Protein AF-A0A7W7W3H2-F1 (afdb_monomer)

Organism: NCBI:txid1783352

Nearest PDB structures (foldseek):
  5idq-assembly1_B  TM=6.847E-01  e=2.088E-02  Burkholderia vietnamiensis G4
  5u1p-assembly1_A-2  TM=6.743E-01  e=1.950E-02  Burkholderia multivorans ATCC 17616
  6jiz-assembly1_A  TM=8.500E-01  e=4.435E-02  Stackebrandtia nassauensis DSM 44728
  5idq-assembly1_A  TM=6.840E-01  e=4.142E-02  Burkholderia vietnamiensis G4
  2frd-assembly1_B  TM=7.208E-01  e=1.744E-01  Rhodospirillum rubrum

Sequence (92 aa):
MRVFVAGATGPLGGPLIPGLVAAGPKVTATTRAPGGGARSREAGAEPPRRISARFARRAVDQIANTRGAANEKAGEPRYAGWREGFRARGRG

Solvent-accessible surface area (backbone atoms only — not comparable to full-atom values): 5539 Å² total; per-residue (Å²): 105,80,46,79,42,77,41,28,76,37,95,64,30,45,73,45,42,45,56,45,40,74,73,63,35,50,38,33,29,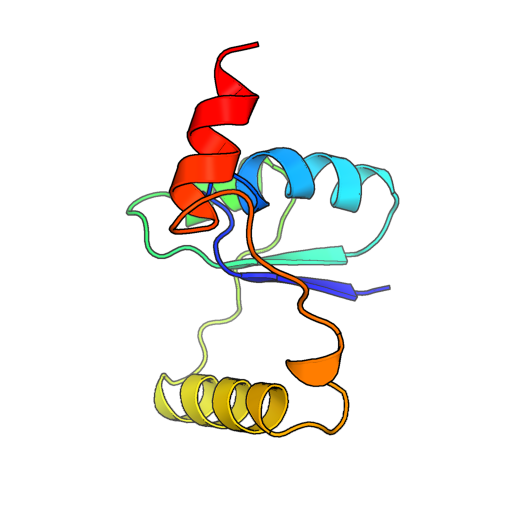36,56,88,55,87,68,32,57,58,58,32,41,76,45,63,23,42,60,62,77,92,68,57,68,70,59,54,50,53,52,50,54,51,59,68,69,40,94,79,75,56,66,88,74,60,70,89,69,94,41,103,38,72,70,54,46,52,55,66,58,70,75,109

InterPro domains:
  IPR036291 NAD(P)-binding domain superfamily [SSF51735] (1-47)

Foldseek 3Di:
DAEEAEACVDLPNVVVLLVCVVVPHAYEYEHPDVCVCVSCVVSVHHHDDDDDPVVVVVVVVCVCPDPPVDCVPVDDDPDPDPNVVSVVVVVD

Mean predicted aligned error: 8.36 Å

pLDDT: mean 81.35, std 10.76, range [41.97, 94.88]

Structure (mmCIF, N/CA/C/O backbone):
data_AF-A0A7W7W3H2-F1
#
_entry.id   AF-A0A7W7W3H2-F1
#
loop_
_atom_site.group_PDB
_atom_site.id
_atom_site.type_symbol
_atom_site.label_atom_id
_atom_site.label_alt_id
_atom_site.label_comp_id
_atom_site.label_asym_id
_atom_site.label_entity_id
_atom_site.label_seq_id
_atom_site.pdbx_PDB_ins_code
_atom_site.Cartn_x
_atom_site.Cartn_y
_atom_site.Cartn_z
_atom_site.occupancy
_atom_site.B_iso_or_equiv
_atom_site.auth_seq_id
_atom_site.auth_comp_id
_atom_site.auth_asym_id
_atom_site.auth_atom_id
_atom_site.pdbx_PDB_model_num
ATOM 1 N N . MET A 1 1 ? -11.599 5.050 10.833 1.00 86.12 1 MET A N 1
ATOM 2 C CA . MET A 1 1 ? -11.297 3.891 9.949 1.00 86.12 1 MET A CA 1
ATOM 3 C C . MET A 1 1 ? -9.782 3.773 9.745 1.00 86.12 1 MET A C 1
ATOM 5 O O . MET A 1 1 ? -9.107 4.784 9.904 1.00 86.12 1 MET A O 1
ATOM 9 N N . ARG A 1 2 ? -9.225 2.584 9.452 1.00 85.50 2 ARG A N 1
ATOM 10 C CA . ARG A 1 2 ? -7.771 2.386 9.232 1.00 85.50 2 ARG A CA 1
ATOM 11 C C . ARG A 1 2 ? -7.518 1.851 7.825 1.00 85.50 2 ARG A C 1
ATOM 13 O O . ARG A 1 2 ? -8.192 0.910 7.422 1.00 85.50 2 ARG A O 1
ATOM 20 N N . VAL A 1 3 ? -6.552 2.425 7.112 1.00 88.38 3 VAL A N 1
ATOM 21 C CA . VAL A 1 3 ? -6.184 2.023 5.746 1.00 88.38 3 VAL A CA 1
ATOM 2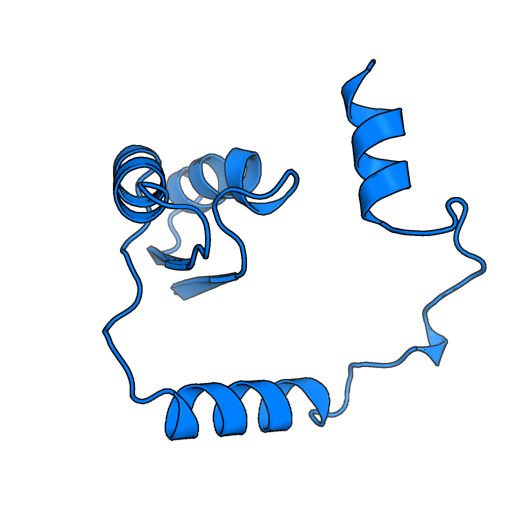2 C C . VAL A 1 3 ? -4.701 1.678 5.701 1.00 88.38 3 VAL A C 1
ATOM 24 O O . VAL A 1 3 ? -3.867 2.415 6.224 1.00 88.38 3 VAL A O 1
ATOM 27 N N . PHE A 1 4 ? -4.374 0.550 5.075 1.00 87.31 4 PHE A N 1
ATOM 28 C CA . PHE A 1 4 ? -2.999 0.125 4.841 1.00 87.31 4 PHE A CA 1
ATOM 29 C C . PHE A 1 4 ? -2.650 0.278 3.360 1.00 87.31 4 PHE A C 1
ATOM 31 O O . PHE A 1 4 ? -3.301 -0.317 2.505 1.00 87.31 4 PHE A O 1
ATOM 38 N N . VAL A 1 5 ? -1.613 1.056 3.055 1.00 88.56 5 VAL A N 1
ATOM 39 C CA . VAL A 1 5 ?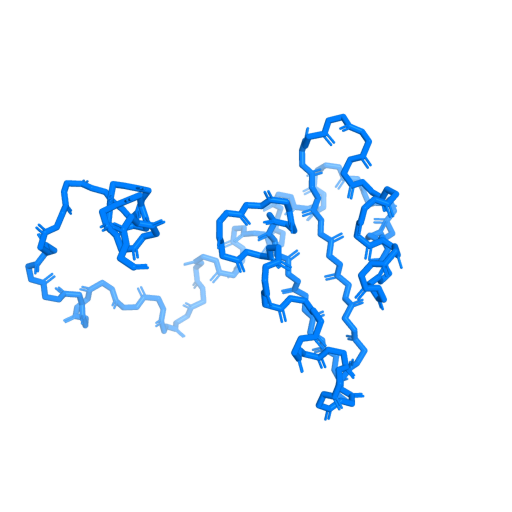 -1.133 1.299 1.690 1.00 88.56 5 VAL A CA 1
ATOM 40 C C . VAL A 1 5 ? 0.184 0.558 1.480 1.00 88.56 5 VAL A C 1
ATOM 42 O O . VAL A 1 5 ? 1.214 0.887 2.074 1.00 88.56 5 VAL A O 1
ATOM 45 N N . ALA A 1 6 ? 0.179 -0.446 0.608 1.00 87.56 6 ALA A N 1
ATOM 46 C CA . ALA A 1 6 ? 1.402 -1.102 0.164 1.00 87.56 6 ALA A CA 1
ATOM 47 C C . ALA A 1 6 ? 2.016 -0.339 -1.021 1.00 87.56 6 ALA A C 1
ATOM 49 O O . ALA A 1 6 ? 1.330 -0.044 -1.995 1.00 87.56 6 ALA A O 1
ATOM 50 N N . GLY A 1 7 ? 3.316 -0.035 -0.961 1.00 85.44 7 GLY A N 1
ATOM 51 C CA . GLY A 1 7 ? 3.995 0.685 -2.045 1.00 85.44 7 GLY A CA 1
ATOM 52 C C . GLY A 1 7 ? 3.715 2.192 -2.051 1.00 85.44 7 GLY A C 1
ATOM 53 O O . GLY A 1 7 ? 3.415 2.764 -3.096 1.00 85.44 7 GLY A O 1
ATOM 54 N N . ALA A 1 8 ? 3.869 2.828 -0.892 1.00 89.62 8 ALA A N 1
ATOM 55 C CA . ALA A 1 8 ? 3.648 4.246 -0.615 1.00 89.62 8 ALA A CA 1
ATOM 56 C C . ALA A 1 8 ? 4.363 5.215 -1.568 1.00 89.62 8 ALA A C 1
ATOM 58 O O . ALA A 1 8 ? 3.871 6.299 -1.829 1.00 89.62 8 ALA A O 1
ATOM 59 N N . THR A 1 9 ? 5.526 4.840 -2.099 1.00 87.94 9 THR A N 1
ATOM 60 C CA . THR A 1 9 ? 6.306 5.677 -3.028 1.00 87.94 9 THR A CA 1
ATOM 61 C C . THR A 1 9 ? 6.059 5.344 -4.498 1.00 87.94 9 THR A C 1
ATOM 63 O O . THR A 1 9 ? 6.738 5.869 -5.378 1.00 87.94 9 THR A O 1
ATOM 66 N N . GLY A 1 10 ? 5.127 4.431 -4.778 1.00 85.19 10 GLY A N 1
ATOM 67 C CA . GLY A 1 10 ? 4.757 4.054 -6.133 1.00 85.19 10 GLY A CA 1
ATOM 68 C C . GLY A 1 10 ? 3.869 5.098 -6.819 1.00 85.19 10 GLY A C 1
ATOM 69 O O . GLY A 1 10 ? 3.333 5.985 -6.157 1.00 85.19 10 GLY A O 1
ATOM 70 N N . PRO A 1 11 ? 3.646 4.946 -8.136 1.00 84.94 11 PRO A N 1
ATOM 71 C CA . PRO A 1 11 ? 2.819 5.863 -8.926 1.00 84.94 11 PRO A CA 1
ATOM 72 C C . PRO A 1 11 ? 1.362 5.933 -8.449 1.00 84.94 11 PRO A C 1
ATOM 74 O O . PRO A 1 11 ? 0.693 6.930 -8.675 1.00 84.94 11 PRO A O 1
ATOM 77 N N . LEU A 1 12 ? 0.886 4.887 -7.769 1.00 83.81 12 LEU A N 1
ATOM 78 C CA . LEU A 1 12 ? -0.420 4.858 -7.116 1.00 83.81 12 LEU A CA 1
ATOM 79 C C . LEU A 1 12 ? -0.365 5.341 -5.665 1.00 83.81 12 LEU A C 1
ATOM 81 O O . LEU A 1 12 ? -1.124 6.218 -5.274 1.00 83.81 12 LEU A O 1
ATOM 85 N N . GLY A 1 13 ? 0.527 4.758 -4.859 1.00 86.38 13 GLY A N 1
ATOM 86 C CA . GLY A 1 13 ? 0.568 5.009 -3.418 1.00 86.38 13 GLY A CA 1
ATOM 87 C C . GLY A 1 13 ? 0.918 6.453 -3.061 1.00 86.38 13 GLY A C 1
ATOM 88 O O . GLY A 1 13 ? 0.310 7.003 -2.150 1.00 86.38 13 GLY A O 1
ATOM 89 N N . GLY A 1 14 ? 1.840 7.072 -3.804 1.00 88.62 14 GLY A N 1
ATOM 90 C CA . GLY A 1 14 ? 2.317 8.432 -3.538 1.00 88.62 14 GLY A CA 1
ATOM 91 C C . GLY A 1 14 ? 1.198 9.475 -3.546 1.00 88.62 14 GLY A C 1
ATOM 92 O O . GLY A 1 14 ? 0.976 10.109 -2.517 1.00 88.62 14 GLY A O 1
ATOM 93 N N . PRO A 1 15 ? 0.466 9.641 -4.664 1.00 89.62 15 PRO A N 1
ATOM 94 C CA . PRO A 1 15 ? -0.632 10.605 -4.738 1.00 89.62 15 PRO A CA 1
ATOM 95 C C . PRO A 1 15 ? -1.868 10.197 -3.921 1.00 89.62 15 PRO A C 1
ATOM 97 O O . PRO A 1 15 ? -2.654 11.057 -3.538 1.00 89.62 15 PRO A O 1
ATOM 100 N N . LEU A 1 16 ? -2.054 8.905 -3.630 1.00 91.44 16 LEU A N 1
ATOM 101 C CA . LEU A 1 16 ? -3.229 8.417 -2.902 1.00 91.44 16 LEU A CA 1
ATOM 102 C C . LEU A 1 16 ? -3.189 8.756 -1.404 1.00 91.44 16 LEU A C 1
ATOM 104 O O . LEU A 1 16 ? -4.232 9.012 -0.803 1.00 91.44 16 LEU A O 1
ATOM 108 N N . ILE A 1 17 ? -2.002 8.741 -0.791 1.00 93.94 17 ILE A N 1
ATOM 109 C CA . ILE A 1 17 ? -1.852 8.916 0.659 1.00 93.94 17 ILE A CA 1
ATOM 110 C C . ILE A 1 17 ? -2.419 10.259 1.151 1.00 93.94 17 ILE A C 1
ATOM 112 O O . ILE A 1 17 ? -3.250 10.210 2.059 1.00 93.94 17 ILE A O 1
ATOM 116 N N . PRO A 1 18 ? -2.073 11.426 0.567 1.00 93.56 18 PRO A N 1
ATOM 117 C CA . PRO A 1 18 ? -2.617 12.704 1.025 1.00 93.56 18 PRO A CA 1
ATOM 118 C C . PRO A 1 18 ? -4.148 12.757 0.976 1.00 93.56 18 PRO A C 1
ATOM 120 O O . PRO A 1 18 ? -4.775 13.227 1.920 1.00 93.56 18 PRO A O 1
ATOM 123 N N . GLY A 1 19 ? -4.760 12.212 -0.082 1.00 94.38 19 GLY A N 1
ATOM 124 C CA . GLY A 1 19 ? -6.219 12.163 -0.218 1.00 94.38 19 GLY A CA 1
ATOM 125 C C . GLY A 1 19 ? -6.886 11.282 0.841 1.00 94.38 19 GLY A C 1
ATOM 126 O O . GLY A 1 19 ? -7.896 11.666 1.425 1.00 94.38 19 GLY A O 1
ATOM 127 N N . LEU A 1 20 ? -6.295 10.122 1.147 1.00 93.88 20 LEU A N 1
ATOM 128 C CA . LEU A 1 20 ? -6.786 9.245 2.214 1.00 93.88 20 LEU A CA 1
ATOM 129 C C . LEU A 1 20 ? -6.636 9.873 3.601 1.00 93.88 20 LEU A C 1
ATOM 131 O O . LEU A 1 20 ? -7.512 9.689 4.439 1.00 93.88 20 LEU A O 1
ATOM 135 N N . VAL A 1 21 ? -5.545 10.598 3.847 1.00 94.38 21 VAL A N 1
ATOM 136 C CA . VAL A 1 21 ? -5.339 11.319 5.109 1.00 94.38 21 VAL A CA 1
ATOM 137 C C . VAL A 1 21 ? -6.366 12.443 5.248 1.00 94.38 21 VAL A C 1
ATOM 139 O O . VAL A 1 21 ? -7.017 12.544 6.285 1.00 94.38 21 VAL A O 1
ATOM 142 N N . ALA A 1 22 ? -6.576 13.233 4.191 1.00 94.69 22 ALA A N 1
ATOM 143 C CA . ALA A 1 22 ? -7.556 14.318 4.174 1.00 94.69 22 ALA A CA 1
ATOM 144 C C . ALA A 1 22 ? -8.998 13.824 4.387 1.00 94.69 22 ALA A C 1
ATOM 146 O O . ALA A 1 22 ? -9.796 14.502 5.027 1.00 94.69 22 ALA A O 1
ATOM 147 N N . ALA A 1 23 ? -9.327 12.622 3.907 1.00 94.88 23 ALA A N 1
ATOM 148 C CA . ALA A 1 23 ? -10.637 12.009 4.112 1.00 94.88 23 ALA A CA 1
ATOM 149 C C . ALA A 1 23 ? -10.889 11.541 5.564 1.00 94.88 23 ALA A C 1
ATOM 151 O O . ALA A 1 23 ? -12.012 11.154 5.891 1.00 94.88 23 ALA A O 1
ATOM 152 N N . GLY A 1 24 ? -9.868 11.529 6.434 1.00 92.12 24 GLY A N 1
ATOM 153 C CA . GLY A 1 24 ? -9.988 11.198 7.861 1.00 92.12 24 GLY A CA 1
ATOM 154 C C . GLY A 1 24 ? -9.568 9.784 8.317 1.00 92.12 24 GLY A C 1
ATOM 155 O O . GLY A 1 24 ? -9.337 9.602 9.518 1.00 92.12 24 GLY A O 1
ATOM 156 N N . PRO A 1 25 ? -9.441 8.742 7.466 1.00 93.31 25 PRO A N 1
ATOM 157 C CA . PRO A 1 25 ? -8.847 7.477 7.885 1.00 93.31 25 PRO A CA 1
ATOM 158 C C . PRO A 1 25 ? -7.400 7.597 8.374 1.00 93.31 25 PRO A C 1
ATOM 160 O O . PRO A 1 25 ? -6.579 8.328 7.831 1.00 93.31 25 PRO A O 1
ATOM 163 N N . LYS A 1 26 ? -7.040 6.756 9.348 1.00 92.06 26 LYS A N 1
ATOM 164 C CA . LYS A 1 26 ? -5.650 6.584 9.773 1.00 92.06 26 LYS A CA 1
ATOM 165 C C . LYS A 1 26 ? -4.901 5.727 8.753 1.00 92.06 26 LYS A C 1
ATOM 167 O O . LYS A 1 26 ? -5.207 4.539 8.614 1.00 92.06 26 LYS A O 1
ATOM 172 N N . VAL A 1 27 ? -3.929 6.320 8.063 1.00 92.69 27 VAL A N 1
ATOM 173 C CA . VAL A 1 27 ? -3.170 5.670 6.986 1.00 92.69 27 VAL A CA 1
ATOM 174 C C . VAL A 1 27 ? -1.851 5.110 7.516 1.00 92.69 27 VAL A C 1
ATOM 176 O O . VAL A 1 27 ? -1.057 5.826 8.119 1.00 92.69 27 VAL A O 1
ATOM 179 N N . THR A 1 28 ? -1.593 3.827 7.269 1.00 92.75 28 THR A N 1
ATOM 180 C CA . THR A 1 28 ? -0.282 3.192 7.468 1.00 92.75 28 THR A CA 1
ATOM 181 C C . THR A 1 28 ? 0.280 2.802 6.109 1.00 92.75 28 THR A C 1
ATOM 183 O O . THR A 1 28 ? -0.386 2.080 5.371 1.00 92.75 28 THR A O 1
ATOM 186 N N . ALA A 1 29 ? 1.490 3.243 5.759 1.00 89.94 29 ALA A N 1
ATOM 187 C CA . ALA A 1 29 ? 2.011 3.083 4.402 1.00 89.94 29 ALA A CA 1
ATOM 188 C C . ALA A 1 29 ? 3.422 2.486 4.363 1.00 89.94 29 ALA A C 1
ATOM 190 O O . ALA A 1 29 ? 4.316 2.923 5.084 1.00 89.94 29 ALA A O 1
ATOM 191 N N . THR A 1 30 ? 3.641 1.485 3.506 1.00 89.06 30 THR A N 1
ATOM 192 C CA . THR A 1 30 ? 4.913 0.746 3.411 1.00 89.06 30 THR A CA 1
ATOM 193 C C . THR A 1 30 ? 5.660 1.052 2.124 1.00 89.06 30 THR A C 1
ATOM 195 O O . THR A 1 30 ? 5.062 1.277 1.076 1.00 89.06 30 THR A O 1
ATOM 198 N N . THR A 1 31 ? 6.989 1.024 2.172 1.00 87.19 31 THR A N 1
ATOM 199 C CA . THR A 1 31 ? 7.858 1.305 1.024 1.00 87.19 31 THR A CA 1
ATOM 200 C C . THR A 1 31 ? 9.054 0.356 0.998 1.00 87.19 31 THR A C 1
ATOM 202 O O . THR A 1 31 ? 9.499 -0.122 2.039 1.00 87.19 31 THR A O 1
ATOM 205 N N . ARG A 1 32 ? 9.579 0.098 -0.204 1.00 84.12 32 ARG A N 1
ATOM 206 C CA . ARG A 1 32 ? 10.874 -0.571 -0.423 1.00 84.12 32 ARG A CA 1
ATOM 207 C C . ARG A 1 32 ? 11.974 0.400 -0.861 1.00 84.12 32 ARG A C 1
ATOM 209 O O . ARG A 1 32 ? 13.135 0.019 -0.877 1.00 84.12 32 ARG A O 1
ATOM 216 N N . ALA A 1 33 ? 11.614 1.628 -1.240 1.00 82.00 33 ALA A N 1
ATOM 217 C CA . ALA A 1 33 ? 12.581 2.632 -1.662 1.00 82.00 33 ALA A CA 1
ATOM 218 C C . ALA A 1 33 ? 13.350 3.163 -0.440 1.00 82.00 33 ALA A C 1
ATOM 220 O O . ALA A 1 33 ? 12.700 3.511 0.559 1.00 82.00 33 ALA A O 1
ATOM 221 N N . PRO A 1 34 ? 14.688 3.281 -0.514 1.00 81.81 34 PRO A N 1
ATOM 222 C CA . PRO A 1 34 ? 15.470 4.010 0.480 1.00 81.81 34 PRO A CA 1
ATOM 223 C C . PRO A 1 34 ? 14.859 5.395 0.736 1.00 81.81 34 PRO A C 1
ATOM 225 O O . PRO A 1 34 ? 14.399 6.056 -0.193 1.00 81.81 34 PRO A O 1
ATOM 228 N N . GLY A 1 35 ? 14.756 5.802 2.002 1.00 82.38 35 GLY A N 1
ATOM 229 C CA . GLY A 1 35 ? 14.143 7.083 2.390 1.00 82.38 35 GLY A CA 1
ATOM 230 C C . GLY A 1 35 ? 12.615 7.171 2.244 1.00 82.38 35 GLY A C 1
ATOM 231 O O . GLY A 1 35 ? 12.003 8.094 2.774 1.00 82.38 35 GLY A O 1
ATOM 232 N N . GLY A 1 36 ? 11.944 6.195 1.622 1.00 83.62 36 GLY A N 1
ATOM 233 C CA . GLY A 1 36 ? 10.497 6.268 1.388 1.00 83.62 36 GLY A CA 1
ATOM 234 C C . GLY A 1 36 ? 9.644 6.286 2.663 1.00 83.62 36 GLY A C 1
ATOM 235 O O . GLY A 1 36 ? 8.496 6.720 2.622 1.00 83.62 36 GLY A O 1
ATOM 236 N N . GLY A 1 37 ? 10.194 5.838 3.797 1.00 85.81 37 GLY A N 1
ATOM 237 C CA . GLY A 1 37 ? 9.535 5.941 5.098 1.00 85.81 37 GLY A CA 1
ATOM 238 C C . GLY A 1 37 ? 9.412 7.389 5.579 1.00 85.81 37 GLY A C 1
ATOM 239 O O . GLY A 1 37 ? 8.382 7.741 6.142 1.00 85.81 37 GLY A O 1
ATOM 240 N N . ALA A 1 38 ? 10.416 8.233 5.311 1.00 87.06 38 ALA A N 1
ATOM 241 C CA . ALA A 1 38 ? 10.357 9.664 5.610 1.00 87.06 38 ALA A CA 1
ATOM 242 C C . ALA A 1 38 ? 9.303 10.352 4.733 1.00 87.06 38 ALA A C 1
ATOM 244 O O . ALA A 1 38 ? 8.372 10.947 5.262 1.00 87.06 38 ALA A O 1
ATOM 245 N N . ARG A 1 39 ? 9.344 10.108 3.417 1.00 86.06 39 ARG A N 1
ATOM 246 C CA . ARG A 1 39 ? 8.344 10.627 2.469 1.00 86.06 39 ARG A CA 1
ATOM 247 C C . ARG A 1 39 ? 6.908 10.204 2.813 1.00 86.06 39 ARG A C 1
ATOM 249 O O . ARG A 1 39 ? 5.973 10.974 2.639 1.00 86.06 39 ARG A O 1
ATOM 256 N N . SER A 1 40 ? 6.719 8.983 3.318 1.00 88.25 40 SER A N 1
ATOM 257 C CA . SER A 1 40 ? 5.394 8.522 3.763 1.00 88.25 40 SER A CA 1
ATOM 258 C C . SER A 1 40 ? 4.902 9.299 4.989 1.00 88.25 40 SER A C 1
ATOM 260 O O . SER A 1 40 ? 3.726 9.643 5.046 1.00 88.25 40 SER A O 1
ATOM 262 N N . ARG A 1 41 ? 5.798 9.618 5.937 1.00 90.00 41 ARG A N 1
ATOM 263 C CA . ARG A 1 41 ? 5.467 10.449 7.107 1.00 90.00 41 ARG A CA 1
ATOM 264 C C . ARG A 1 41 ? 5.143 11.883 6.730 1.00 90.00 41 ARG A C 1
ATOM 266 O O . ARG A 1 41 ? 4.181 12.425 7.253 1.00 90.00 41 ARG A O 1
ATOM 273 N N . GLU A 1 42 ? 5.917 12.472 5.823 1.00 91.50 42 GLU A N 1
ATOM 274 C CA . GLU A 1 42 ? 5.661 13.819 5.295 1.00 91.50 42 GLU A CA 1
ATOM 275 C C . GLU A 1 42 ? 4.278 13.907 4.639 1.00 91.50 42 GLU A C 1
ATOM 277 O O . GLU A 1 42 ? 3.565 14.886 4.823 1.00 91.50 42 GLU A O 1
ATOM 282 N N . ALA A 1 43 ? 3.854 12.844 3.950 1.00 88.19 43 ALA A N 1
ATOM 283 C CA . ALA A 1 43 ? 2.514 12.731 3.378 1.00 88.19 43 ALA A CA 1
ATOM 284 C C . ALA A 1 43 ? 1.405 12.431 4.416 1.00 88.19 43 ALA A C 1
ATOM 286 O O . ALA A 1 43 ? 0.254 12.232 4.035 1.00 88.19 43 ALA A O 1
ATOM 287 N N . GLY A 1 44 ? 1.727 12.365 5.713 1.00 89.38 44 GLY A N 1
ATOM 288 C CA . GLY A 1 44 ? 0.770 12.121 6.798 1.00 89.38 44 GLY A CA 1
ATOM 289 C C . GLY A 1 44 ? 0.463 10.646 7.079 1.00 89.38 44 GLY A C 1
ATOM 290 O O . GLY A 1 44 ? -0.403 10.349 7.901 1.00 89.38 44 GLY A O 1
ATOM 291 N N .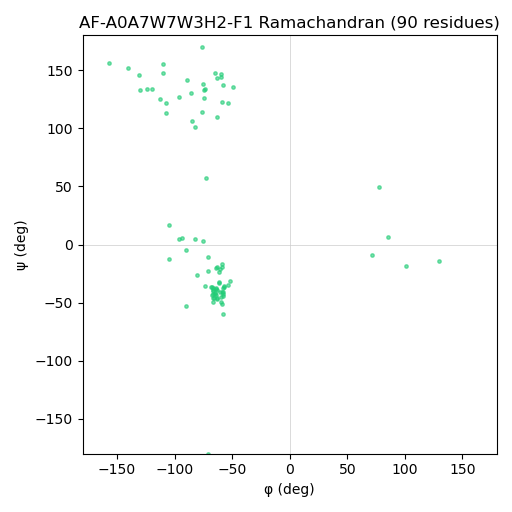 ALA A 1 45 ? 1.162 9.704 6.435 1.00 90.94 45 ALA A N 1
ATOM 292 C CA . ALA A 1 45 ? 1.023 8.281 6.730 1.00 90.94 45 ALA A CA 1
ATOM 293 C C . ALA A 1 45 ? 1.991 7.815 7.823 1.00 90.94 45 ALA A C 1
ATOM 295 O O . ALA A 1 45 ? 3.175 8.156 7.853 1.00 90.94 45 ALA A O 1
ATOM 296 N N . GLU A 1 46 ? 1.515 6.926 8.690 1.00 89.00 46 GLU A N 1
ATOM 297 C CA . GLU A 1 46 ? 2.379 6.256 9.653 1.00 89.00 46 GLU A CA 1
ATOM 298 C C . GLU A 1 46 ? 3.226 5.174 8.964 1.00 89.00 46 GLU A C 1
ATOM 300 O O . GLU A 1 46 ? 2.706 4.396 8.151 1.00 89.00 46 GLU A O 1
ATOM 305 N N . PRO A 1 47 ? 4.523 5.054 9.298 1.00 75.56 47 PRO A N 1
ATOM 306 C CA . PRO A 1 47 ? 5.319 3.926 8.842 1.00 75.56 47 PRO A CA 1
ATOM 307 C C . PRO A 1 47 ? 4.768 2.627 9.456 1.00 75.56 47 PRO A C 1
ATOM 309 O O . PRO A 1 47 ? 4.283 2.636 10.593 1.00 75.56 47 PRO A O 1
ATOM 312 N N . PRO A 1 48 ? 4.854 1.484 8.753 1.00 74.19 48 PRO A N 1
ATOM 313 C CA . PRO A 1 48 ? 4.443 0.213 9.318 1.00 74.19 48 PRO A CA 1
ATOM 314 C C . PRO A 1 48 ? 5.269 -0.086 10.561 1.00 74.19 48 PRO A C 1
ATOM 316 O O . PRO A 1 48 ? 6.479 0.158 10.610 1.00 74.19 48 PRO A O 1
ATOM 319 N N . ARG A 1 49 ? 4.620 -0.702 11.548 1.00 71.75 49 ARG A N 1
ATOM 320 C CA . ARG A 1 49 ? 5.339 -1.343 12.647 1.00 71.75 49 ARG A CA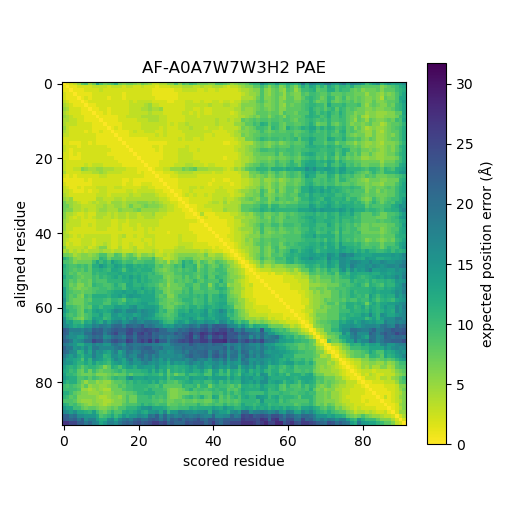 1
ATOM 321 C C . ARG A 1 49 ? 6.279 -2.386 12.047 1.00 71.75 49 ARG A C 1
ATOM 323 O O . ARG A 1 49 ? 5.893 -3.116 11.132 1.00 71.75 49 ARG A O 1
ATOM 330 N N . ARG A 1 50 ? 7.511 -2.459 12.552 1.00 71.12 50 ARG A N 1
ATOM 331 C CA . ARG A 1 50 ? 8.427 -3.544 12.189 1.00 71.12 50 ARG A CA 1
ATOM 332 C C . ARG A 1 50 ? 7.816 -4.859 12.667 1.00 71.12 50 ARG A C 1
ATOM 334 O O . ARG A 1 50 ? 7.731 -5.109 13.862 1.00 71.12 50 ARG A O 1
ATOM 341 N N . ILE A 1 51 ? 7.383 -5.672 11.714 1.00 71.88 51 ILE A N 1
ATOM 342 C CA . ILE A 1 51 ? 6.928 -7.048 11.918 1.00 71.88 51 ILE A CA 1
ATOM 343 C C . ILE A 1 51 ? 7.960 -7.992 11.308 1.00 71.88 51 ILE A C 1
ATOM 345 O O . ILE A 1 51 ? 8.702 -7.608 10.400 1.00 71.88 51 ILE A O 1
ATOM 349 N N . SER A 1 52 ? 8.026 -9.230 11.797 1.00 81.62 52 SER A N 1
ATOM 350 C CA . SER A 1 52 ? 8.928 -10.217 11.205 1.00 81.62 52 SER A CA 1
ATOM 351 C C . SER A 1 52 ? 8.531 -10.500 9.751 1.00 81.62 52 SER A C 1
ATOM 353 O O . SER A 1 52 ? 7.346 -10.553 9.412 1.00 81.62 52 SER A O 1
ATOM 355 N N . ALA A 1 53 ? 9.521 -10.716 8.881 1.00 78.94 53 ALA A N 1
ATOM 356 C CA . ALA A 1 53 ? 9.275 -11.019 7.468 1.00 78.94 53 ALA A CA 1
ATOM 357 C C . ALA A 1 53 ? 8.387 -12.265 7.291 1.00 78.94 53 ALA A C 1
ATOM 359 O O . ALA A 1 53 ? 7.517 -12.292 6.423 1.00 78.94 53 ALA A O 1
ATOM 360 N N . ARG A 1 54 ? 8.552 -13.264 8.170 1.00 85.94 54 ARG A N 1
ATOM 361 C CA . ARG A 1 54 ? 7.714 -14.472 8.213 1.00 85.94 54 ARG A CA 1
ATOM 362 C C . ARG A 1 54 ? 6.243 -14.136 8.460 1.00 85.94 54 ARG A C 1
ATOM 364 O O . ARG A 1 54 ? 5.373 -14.669 7.777 1.00 85.94 54 ARG A O 1
ATOM 371 N N . PHE A 1 55 ? 5.966 -13.252 9.417 1.00 80.44 55 PHE A N 1
ATOM 372 C CA . PHE A 1 55 ? 4.600 -12.841 9.722 1.00 80.44 55 PHE A CA 1
ATOM 373 C C . PHE A 1 55 ? 3.987 -12.030 8.572 1.00 80.44 55 PHE A C 1
ATOM 375 O O . PHE A 1 55 ? 2.865 -12.311 8.158 1.00 80.44 55 PHE A O 1
ATOM 382 N N . ALA A 1 56 ? 4.745 -11.093 7.992 1.00 77.69 56 ALA A N 1
ATOM 383 C CA . ALA A 1 56 ? 4.302 -10.326 6.826 1.00 77.69 56 ALA A CA 1
ATOM 384 C C . ALA A 1 56 ? 3.951 -11.229 5.632 1.00 77.69 56 ALA A C 1
ATOM 386 O O . ALA A 1 56 ? 2.912 -11.039 5.005 1.00 77.69 56 ALA A O 1
ATOM 387 N N . ARG A 1 57 ? 4.790 -12.235 5.341 1.00 79.62 57 ARG A N 1
ATOM 388 C CA . ARG A 1 57 ? 4.565 -13.192 4.250 1.00 79.62 57 ARG A CA 1
ATOM 389 C C . ARG A 1 57 ? 3.253 -13.952 4.433 1.00 79.62 57 ARG A C 1
ATOM 391 O O . ARG A 1 57 ? 2.425 -13.940 3.533 1.00 79.62 57 ARG A O 1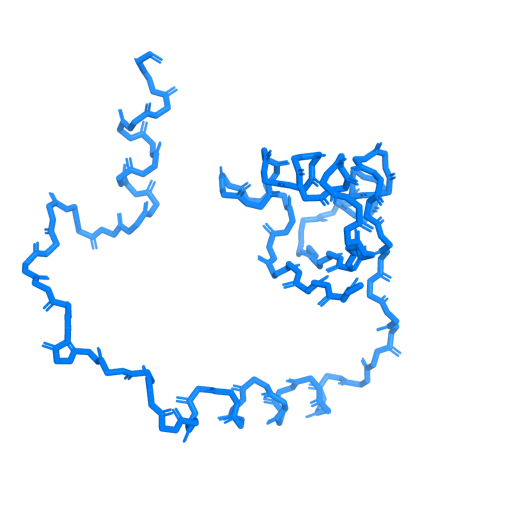
ATOM 398 N N . ARG A 1 58 ? 3.026 -14.502 5.629 1.00 84.12 58 ARG A N 1
ATOM 399 C CA . ARG A 1 58 ? 1.787 -15.219 5.956 1.00 84.12 58 ARG A CA 1
ATOM 400 C C . ARG A 1 58 ? 0.543 -14.337 5.799 1.00 84.12 58 ARG A C 1
ATOM 402 O O . ARG A 1 58 ? -0.468 -14.809 5.293 1.00 84.12 58 ARG A O 1
ATOM 409 N N . ALA A 1 59 ? 0.613 -13.071 6.214 1.00 76.56 59 ALA A N 1
ATOM 410 C CA . ALA A 1 59 ? -0.502 -12.137 6.067 1.00 76.56 59 ALA A CA 1
ATOM 411 C C . ALA A 1 59 ? -0.824 -11.846 4.589 1.00 76.56 59 ALA A C 1
ATOM 413 O O . ALA A 1 59 ? -1.992 -11.840 4.210 1.00 76.56 59 ALA A O 1
ATOM 414 N N . VAL A 1 60 ? 0.197 -11.651 3.744 1.00 78.44 60 VAL A N 1
ATOM 415 C CA . VAL A 1 60 ? 0.012 -11.469 2.292 1.00 78.44 60 VAL A CA 1
ATOM 416 C C . VAL A 1 60 ? -0.600 -12.714 1.657 1.00 78.44 60 VAL A C 1
ATOM 418 O O . VAL A 1 60 ? -1.563 -12.586 0.906 1.00 78.44 60 VAL A O 1
ATOM 421 N N . ASP A 1 61 ? -0.093 -13.902 1.994 1.00 79.69 61 ASP A N 1
ATOM 422 C CA . ASP A 1 61 ? -0.624 -15.163 1.474 1.00 79.69 61 ASP A CA 1
ATOM 423 C C . ASP A 1 61 ? -2.100 -15.336 1.871 1.00 79.69 61 ASP A C 1
ATOM 425 O O . ASP A 1 61 ? -2.925 -15.722 1.048 1.00 79.69 61 ASP A O 1
ATOM 429 N N . GLN A 1 62 ? -2.479 -14.979 3.101 1.00 79.81 62 GLN A N 1
ATOM 430 C CA . GLN A 1 62 ? -3.873 -15.044 3.543 1.00 79.81 62 GLN A CA 1
ATOM 431 C C . GLN A 1 62 ? -4.782 -14.085 2.757 1.00 79.81 62 GLN A C 1
ATOM 433 O O . GLN A 1 62 ? -5.865 -14.486 2.334 1.00 79.81 62 GLN A O 1
ATOM 438 N N . ILE A 1 63 ? -4.340 -12.844 2.516 1.00 76.38 63 ILE A N 1
ATOM 439 C CA . ILE A 1 63 ? -5.093 -11.857 1.722 1.00 76.38 63 ILE A CA 1
ATOM 440 C C . ILE A 1 63 ? -5.264 -12.343 0.281 1.00 76.38 63 ILE A C 1
ATOM 442 O O . ILE A 1 63 ? -6.373 -12.311 -0.246 1.00 76.38 63 ILE A O 1
ATOM 446 N N . ALA A 1 64 ? -4.187 -12.826 -0.343 1.00 74.81 64 ALA A N 1
ATOM 447 C CA . ALA A 1 64 ? -4.212 -13.314 -1.721 1.00 74.81 64 ALA A CA 1
ATOM 448 C C . ALA A 1 64 ? -5.162 -14.510 -1.904 1.00 74.81 64 ALA A C 1
ATOM 450 O O . ALA A 1 64 ? -5.781 -14.645 -2.954 1.00 74.81 64 ALA A O 1
ATOM 451 N N . ASN A 1 65 ? -5.311 -15.340 -0.868 1.00 73.75 65 ASN A N 1
ATOM 452 C CA . ASN A 1 65 ? -6.200 -16.502 -0.868 1.00 73.75 65 ASN A CA 1
ATOM 453 C C . ASN A 1 65 ? -7.599 -16.213 -0.285 1.00 73.75 65 ASN A C 1
ATOM 455 O O . ASN A 1 65 ? -8.405 -17.130 -0.122 1.00 73.75 65 ASN A O 1
ATOM 459 N N . THR A 1 66 ? -7.917 -14.957 0.048 1.00 76.31 66 THR A N 1
ATOM 460 C CA . THR A 1 66 ? -9.259 -14.588 0.519 1.00 76.31 66 THR A CA 1
ATOM 461 C C . THR A 1 66 ? -10.238 -14.582 -0.665 1.00 76.31 66 THR A C 1
ATOM 463 O O . THR A 1 66 ? -9.949 -14.006 -1.716 1.00 76.31 66 THR A O 1
ATOM 466 N N . ARG A 1 67 ? -11.417 -15.209 -0.511 1.00 52.12 67 ARG A N 1
ATOM 467 C CA . ARG A 1 67 ? -12.484 -15.202 -1.535 1.00 52.12 67 ARG A CA 1
ATOM 468 C C . ARG A 1 67 ? -12.826 -13.760 -1.932 1.00 52.12 67 ARG A C 1
ATOM 470 O O . ARG A 1 67 ? -13.209 -12.965 -1.079 1.00 52.12 67 ARG A O 1
ATOM 477 N N . GLY A 1 68 ? -12.695 -13.442 -3.221 1.00 54.72 68 GLY A N 1
ATOM 478 C CA . GLY A 1 68 ? -12.946 -12.102 -3.770 1.00 54.72 68 GLY A CA 1
ATOM 479 C C . GLY A 1 68 ? -11.819 -11.547 -4.645 1.00 54.72 68 GLY A C 1
ATOM 480 O O . GLY A 1 68 ? -12.069 -10.621 -5.414 1.00 54.72 68 GLY A O 1
ATOM 481 N N . ALA A 1 69 ? -10.621 -12.146 -4.615 1.00 55.69 69 ALA A N 1
ATOM 482 C CA . ALA A 1 69 ? -9.579 -11.940 -5.627 1.00 55.69 69 ALA A CA 1
ATOM 483 C C . ALA A 1 69 ? -9.963 -12.637 -6.952 1.00 55.69 69 ALA A C 1
ATOM 485 O O . ALA A 1 69 ? -9.288 -13.541 -7.432 1.00 55.69 69 ALA A O 1
ATOM 486 N N . ALA A 1 70 ? -11.124 -12.287 -7.505 1.00 56.50 70 ALA A N 1
ATOM 487 C CA . ALA A 1 70 ? -11.653 -12.909 -8.707 1.00 56.50 70 ALA A CA 1
ATOM 488 C C . ALA A 1 70 ? -11.004 -12.271 -9.943 1.00 56.50 70 ALA A C 1
ATOM 490 O O . ALA A 1 70 ? -11.418 -11.199 -10.385 1.00 56.50 70 ALA A O 1
ATOM 491 N N . ASN A 1 71 ? 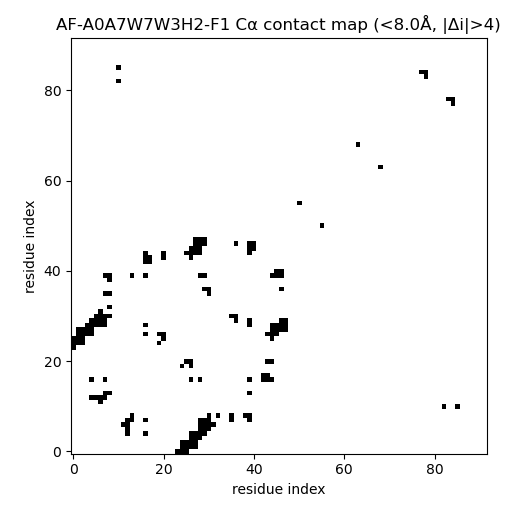-10.018 -12.961 -10.525 1.00 60.41 71 ASN A N 1
ATOM 492 C CA . ASN A 1 71 ? -9.528 -12.666 -11.879 1.00 60.41 71 ASN A CA 1
ATOM 493 C C . ASN A 1 71 ? -10.645 -12.785 -12.931 1.00 60.41 71 ASN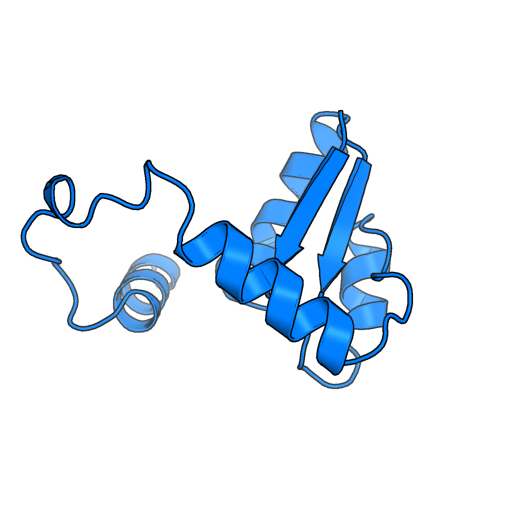 A C 1
ATOM 495 O O . ASN A 1 71 ? -10.527 -12.231 -14.011 1.00 60.41 71 ASN A O 1
ATOM 499 N N . GLU A 1 72 ? -11.758 -13.438 -12.597 1.00 63.88 72 GLU A N 1
ATOM 500 C CA . GLU A 1 72 ? -12.969 -13.526 -13.424 1.00 63.88 72 GLU A CA 1
ATOM 501 C C . GLU A 1 72 ? -13.601 -12.155 -13.719 1.00 63.88 72 GLU A C 1
ATOM 503 O O . GLU A 1 72 ? -14.337 -12.008 -14.687 1.00 63.88 72 GLU A O 1
ATOM 508 N N . LYS A 1 73 ? -13.304 -11.131 -12.904 1.00 62.72 73 LYS A N 1
ATOM 509 C CA . LYS A 1 73 ? -13.718 -9.740 -13.157 1.00 62.72 73 LYS A CA 1
ATOM 510 C C . LYS A 1 73 ? -12.698 -8.949 -13.981 1.00 62.72 73 LYS A C 1
ATOM 512 O O . LYS A 1 73 ? -12.945 -7.783 -14.289 1.00 62.72 73 LYS A O 1
ATOM 517 N N . ALA A 1 74 ? -11.540 -9.531 -14.291 1.00 68.44 74 ALA A N 1
ATOM 518 C CA . ALA A 1 74 ? -10.512 -8.876 -15.081 1.00 68.44 74 ALA A CA 1
ATOM 519 C C . ALA A 1 74 ? -10.819 -9.073 -16.573 1.00 68.44 74 ALA A C 1
ATOM 521 O O . ALA A 1 74 ? -10.660 -10.164 -17.109 1.00 68.44 74 A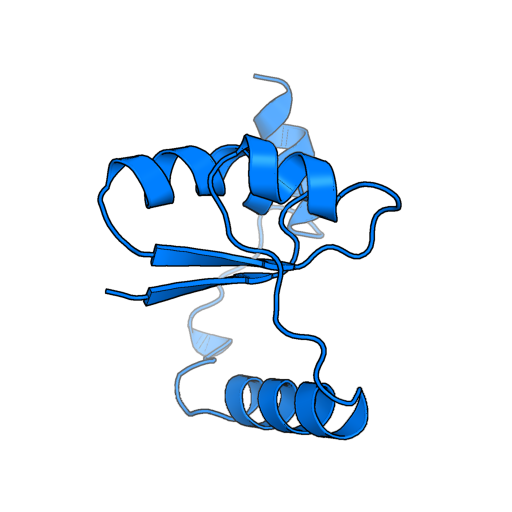LA A O 1
ATOM 522 N N . GLY A 1 75 ? -11.280 -8.009 -17.235 1.00 77.06 75 GLY A N 1
ATOM 523 C CA . GLY A 1 75 ? -11.345 -7.960 -18.698 1.00 77.06 75 GLY A CA 1
ATOM 524 C C . GLY A 1 75 ? -9.954 -7.861 -19.334 1.00 77.06 75 GLY A C 1
ATOM 525 O O . GLY A 1 75 ? -8.941 -7.791 -18.631 1.00 77.06 75 GLY A O 1
ATOM 526 N N . GLU A 1 76 ? -9.901 -7.809 -20.666 1.00 81.88 76 GLU A N 1
ATOM 527 C CA . GLU A 1 76 ? -8.635 -7.646 -21.385 1.00 81.88 76 GLU A CA 1
ATOM 528 C C . GLU A 1 76 ? -7.921 -6.345 -20.974 1.00 81.88 76 GLU A C 1
ATOM 530 O O . GLU A 1 76 ? -8.485 -5.246 -21.076 1.00 81.88 76 GLU A O 1
ATOM 535 N N . PRO A 1 77 ? -6.674 -6.433 -20.480 1.00 81.31 77 PRO A N 1
ATOM 536 C CA . PRO A 1 77 ? -5.952 -5.259 -20.035 1.00 81.31 77 PRO A CA 1
ATOM 537 C C . PRO A 1 77 ? -5.472 -4.443 -21.241 1.00 81.31 77 PRO A C 1
ATOM 539 O O . PRO A 1 77 ? -4.728 -4.926 -22.086 1.00 81.31 77 PRO A O 1
ATOM 542 N N . ARG A 1 78 ? -5.822 -3.150 -21.271 1.00 85.81 78 ARG A N 1
ATOM 543 C CA . ARG A 1 78 ? -5.363 -2.186 -22.296 1.00 85.81 78 ARG A CA 1
ATOM 544 C C . ARG A 1 78 ? -3.833 -2.026 -22.368 1.00 85.81 78 ARG A C 1
ATOM 546 O O . ARG A 1 78 ? -3.322 -1.511 -23.355 1.00 85.81 78 ARG A O 1
ATOM 553 N N . TYR A 1 79 ? -3.113 -2.411 -21.317 1.00 85.94 79 TYR A N 1
ATOM 554 C CA . TYR A 1 79 ? -1.658 -2.292 -21.217 1.00 85.94 79 TYR A CA 1
ATOM 555 C C . TYR A 1 79 ? -1.067 -3.621 -20.758 1.00 85.94 79 TYR A C 1
ATOM 557 O O . TYR A 1 79 ? -1.658 -4.280 -19.900 1.00 85.94 79 TYR A O 1
ATOM 565 N N . ALA A 1 80 ? 0.131 -3.968 -21.239 1.00 83.19 80 ALA A N 1
ATOM 566 C CA . ALA A 1 80 ? 0.808 -5.218 -20.879 1.00 83.19 80 ALA A CA 1
ATOM 567 C C . ALA A 1 80 ? 1.144 -5.296 -19.378 1.00 83.19 80 ALA A C 1
ATOM 569 O O . ALA A 1 80 ? 1.343 -6.373 -18.816 1.00 83.19 80 ALA A O 1
ATOM 570 N N . GLY A 1 81 ? 1.162 -4.152 -18.689 1.00 82.00 81 GLY A N 1
ATOM 571 C CA . GLY A 1 81 ? 1.161 -4.109 -17.237 1.00 82.00 81 GLY A CA 1
ATOM 572 C C . GLY A 1 81 ? 0.644 -2.792 -16.674 1.00 82.00 81 GLY A C 1
ATOM 573 O O . GLY A 1 81 ? 0.752 -1.728 -17.279 1.00 82.00 81 GLY A O 1
ATOM 574 N N . TRP A 1 82 ? 0.151 -2.839 -15.437 1.00 76.94 82 TRP A N 1
ATOM 575 C CA . TRP A 1 82 ? -0.353 -1.661 -14.722 1.00 76.94 82 TRP A CA 1
ATOM 576 C C . TRP A 1 82 ? 0.663 -0.506 -14.662 1.00 76.94 82 TRP A C 1
ATOM 578 O O . TRP A 1 82 ? 0.284 0.657 -14.762 1.00 76.94 82 TRP A O 1
ATOM 588 N N . ARG A 1 83 ? 1.970 -0.798 -14.565 1.00 75.88 83 ARG A N 1
ATOM 589 C CA . ARG A 1 83 ? 3.030 0.230 -14.582 1.00 75.88 83 ARG A CA 1
ATOM 590 C C . ARG A 1 83 ? 3.083 1.007 -15.892 1.00 75.88 83 ARG A C 1
ATOM 592 O O . ARG A 1 83 ? 3.346 2.204 -15.865 1.00 75.88 83 ARG A O 1
ATOM 599 N N . GLU A 1 84 ? 2.880 0.327 -17.012 1.00 84.06 84 GLU A N 1
ATOM 600 C CA . GLU A 1 84 ? 2.825 0.949 -18.331 1.00 84.06 84 GLU A CA 1
ATOM 601 C C . GLU A 1 84 ? 1.590 1.842 -18.435 1.00 84.06 84 GLU A C 1
ATOM 603 O O . GLU A 1 84 ? 1.724 3.016 -18.764 1.00 84.06 84 GLU A O 1
ATOM 608 N N . GLY A 1 85 ? 0.426 1.348 -18.002 1.00 83.94 85 GLY A N 1
ATOM 609 C CA . GLY A 1 85 ? -0.804 2.140 -17.967 1.00 83.94 85 GLY A CA 1
ATOM 610 C C . GLY A 1 85 ? -0.695 3.416 -17.127 1.00 83.94 85 GLY A C 1
ATOM 611 O O . GLY A 1 85 ? -1.125 4.480 -17.568 1.00 83.94 85 GLY A O 1
ATOM 612 N N . PHE A 1 86 ? -0.061 3.359 -15.948 1.00 78.94 86 PHE A N 1
ATOM 613 C CA . PHE A 1 86 ? 0.182 4.559 -15.133 1.00 78.94 86 PHE A CA 1
ATOM 614 C C . PHE A 1 86 ? 1.189 5.520 -15.766 1.00 78.94 86 PHE A C 1
ATOM 616 O O . PHE A 1 86 ? 1.007 6.731 -15.672 1.00 78.94 86 PHE A O 1
ATOM 623 N N . ARG A 1 87 ? 2.233 5.011 -16.431 1.00 81.25 87 ARG A N 1
ATOM 624 C CA . ARG A 1 87 ? 3.186 5.862 -17.162 1.00 81.25 87 ARG A CA 1
ATOM 625 C C . ARG A 1 87 ? 2.537 6.543 -18.362 1.00 81.25 87 ARG A C 1
ATOM 627 O O . ARG A 1 87 ? 2.814 7.712 -18.591 1.00 81.25 87 ARG A O 1
ATOM 634 N N . ALA A 1 88 ? 1.681 5.832 -19.092 1.00 84.69 88 ALA A N 1
ATOM 635 C CA . ALA A 1 88 ? 0.925 6.381 -20.211 1.00 84.69 88 ALA A CA 1
ATOM 636 C C . ALA A 1 88 ? -0.049 7.476 -19.747 1.00 84.69 88 ALA A C 1
ATOM 638 O O . ALA A 1 88 ? -0.196 8.491 -20.415 1.00 84.69 88 ALA A O 1
ATOM 639 N N . ARG A 1 89 ? -0.668 7.304 -18.571 1.00 71.38 89 ARG A N 1
ATOM 640 C CA . ARG A 1 89 ? -1.633 8.261 -18.007 1.00 71.38 89 ARG A CA 1
ATOM 641 C C . ARG A 1 89 ? -0.994 9.464 -17.303 1.00 71.38 89 ARG A C 1
ATOM 643 O O . ARG A 1 89 ? -1.620 10.509 -17.238 1.00 71.38 89 ARG A O 1
ATOM 650 N N . GLY A 1 90 ? 0.227 9.330 -16.780 1.00 64.62 90 GLY A N 1
ATOM 651 C CA . GLY A 1 90 ? 0.965 10.411 -16.108 1.00 64.62 90 GLY A CA 1
ATOM 652 C C . GLY A 1 90 ? 1.712 11.373 -17.043 1.00 64.62 90 GLY A C 1
ATOM 653 O O . GLY A 1 90 ? 2.465 12.208 -16.554 1.00 64.62 90 GLY A O 1
ATOM 654 N N . ARG A 1 91 ? 1.561 11.229 -18.367 1.00 54.97 91 ARG A N 1
ATOM 655 C CA . ARG A 1 91 ? 2.086 12.155 -19.390 1.00 54.97 91 ARG A CA 1
ATOM 656 C C . ARG A 1 91 ? 0.995 13.043 -20.019 1.00 54.97 91 ARG A C 1
ATOM 658 O O . ARG A 1 91 ? 1.225 13.583 -21.097 1.00 54.97 91 ARG A O 1
ATOM 665 N N . GLY A 1 92 ? -0.172 13.142 -19.385 1.00 41.97 92 GLY A N 1
ATOM 666 C CA . GLY A 1 92 ? -1.286 14.004 -19.795 1.00 41.97 92 GLY A CA 1
ATOM 667 C C . GLY A 1 92 ? -1.527 15.119 -18.797 1.00 41.97 92 GLY A C 1
ATOM 668 O O . GLY A 1 92 ? -1.248 14.884 -17.599 1.00 41.97 92 GLY A O 1
#

Radius of gyration: 15.1 Å; Cα contacts (8 Å, |Δi|>4): 91; chains: 1; bounding box: 29×31×35 Å

Secondary structure (DSSP, 8-state):
-EEEEE-TTSTTHHHHHHHHHHTS-EEEEE--STTHHHHHHHTTPBPPP---HHHHHHHHHHHHTSTT--GGG----SSSSHHHHHHHHTT-